Protein AF-A0A9D8STW8-F1 (afdb_monomer_lite)

Sequence (166 aa):
MAVTVKRAFLQGMLSWYFSKAGNVRLMHDISLCLEL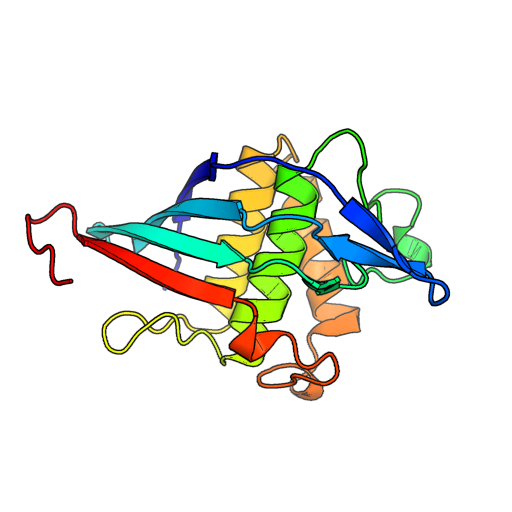ERDKRVFAVELLFKKGYESDGLSRPDFAAKWIKKFDTENSLYNFAGFAHDWLYSRRGFISDMVELSRSECDDVFRGILREAGVSRFKAGVMDLAVGLFAGGSKHWGDDSLGSRDKVVCSKIIFADGGEKA

Radius of gyration: 14.94 Å; chains: 1; bounding box: 33×37×41 Å

Structure (mmCIF, N/CA/C/O backbone):
data_AF-A0A9D8STW8-F1
#
_entry.id   AF-A0A9D8STW8-F1
#
loop_
_atom_site.group_PDB
_atom_site.id
_atom_site.type_symbol
_atom_site.label_atom_id
_atom_site.label_alt_id
_atom_site.label_comp_id
_atom_site.label_asym_id
_atom_site.label_entity_id
_atom_site.label_seq_id
_atom_site.pdbx_PDB_ins_code
_atom_site.Cartn_x
_atom_site.Cartn_y
_atom_site.Cartn_z
_atom_site.occupancy
_atom_site.B_iso_or_equiv
_atom_site.auth_seq_id
_atom_site.auth_comp_id
_atom_site.auth_asym_id
_atom_site.auth_atom_id
_atom_site.pdbx_PDB_model_num
ATOM 1 N N . MET A 1 1 ? -18.449 3.632 6.024 1.00 67.25 1 MET A N 1
ATOM 2 C CA . MET A 1 1 ? -17.685 3.517 7.286 1.00 67.25 1 MET A CA 1
ATOM 3 C C . MET A 1 1 ? -16.230 3.784 6.944 1.00 67.25 1 MET A C 1
ATOM 5 O O . MET A 1 1 ? -15.872 3.556 5.796 1.00 67.25 1 MET A O 1
ATOM 9 N N . ALA A 1 2 ? -15.459 4.376 7.856 1.00 87.44 2 ALA A N 1
ATOM 10 C CA . ALA A 1 2 ? -14.076 4.770 7.581 1.00 87.44 2 ALA A CA 1
ATOM 11 C C . ALA A 1 2 ? -13.110 3.782 8.236 1.00 87.44 2 ALA A C 1
ATOM 13 O O . ALA A 1 2 ? -13.317 3.395 9.389 1.00 87.44 2 ALA A O 1
ATOM 14 N N . VAL A 1 3 ? -12.051 3.414 7.519 1.00 93.88 3 VAL A N 1
ATOM 15 C CA . VAL A 1 3 ? -10.931 2.634 8.065 1.00 93.88 3 VAL A CA 1
ATOM 16 C C . VAL A 1 3 ? -9.761 3.575 8.320 1.00 93.88 3 VAL A C 1
ATOM 18 O O . VAL A 1 3 ? -9.511 4.504 7.562 1.00 93.88 3 VAL A O 1
ATOM 21 N N . THR A 1 4 ? -9.030 3.381 9.411 1.00 95.31 4 THR A N 1
ATOM 22 C CA . THR A 1 4 ? -7.834 4.178 9.708 1.00 95.31 4 THR A CA 1
ATOM 23 C C . THR A 1 4 ? -6.624 3.277 9.847 1.00 95.31 4 THR A C 1
ATOM 25 O O . THR A 1 4 ? -6.614 2.385 10.685 1.00 95.31 4 THR A O 1
ATOM 28 N N . VAL A 1 5 ? -5.570 3.552 9.079 1.00 96.69 5 VAL A N 1
ATOM 29 C CA . VAL A 1 5 ? -4.243 2.971 9.325 1.00 96.69 5 VAL A CA 1
ATOM 30 C C . VAL A 1 5 ? -3.631 3.670 10.538 1.00 96.69 5 VAL A C 1
ATOM 32 O O . VAL A 1 5 ? -3.415 4.883 10.503 1.00 96.69 5 VAL A O 1
ATOM 35 N N . LYS A 1 6 ? -3.403 2.912 11.609 1.00 96.44 6 LYS A N 1
ATOM 36 C CA . LYS A 1 6 ? -2.710 3.342 12.832 1.00 96.44 6 LYS A CA 1
ATOM 37 C C . LYS A 1 6 ? -1.204 3.242 12.707 1.00 96.44 6 LYS A C 1
ATOM 39 O O . LYS A 1 6 ? -0.498 4.057 13.287 1.00 96.44 6 LYS A O 1
ATOM 44 N N . ARG A 1 7 ? -0.746 2.22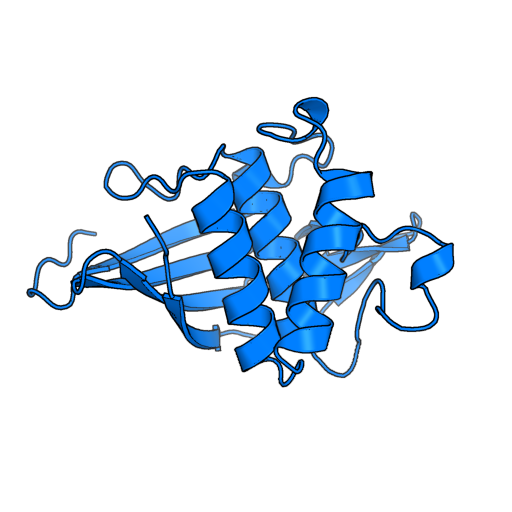4 11.981 1.00 96.44 7 ARG A N 1
ATOM 45 C CA . ARG A 1 7 ? 0.664 1.944 11.754 1.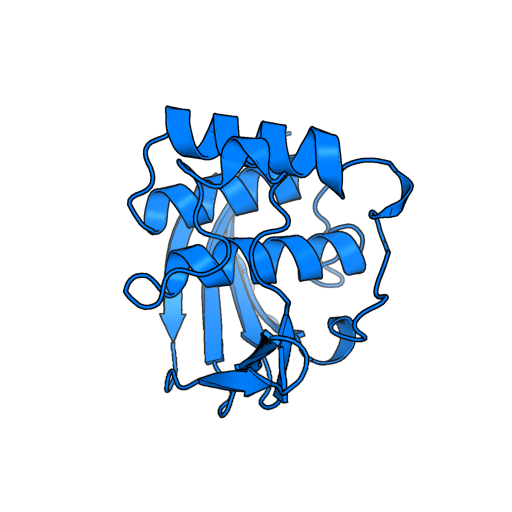00 96.44 7 ARG A CA 1
ATOM 46 C C . ARG A 1 7 ? 0.836 1.171 10.456 1.00 96.44 7 ARG A C 1
ATOM 48 O O . ARG A 1 7 ? 0.041 0.273 10.173 1.00 96.44 7 ARG A O 1
ATOM 55 N N . ALA A 1 8 ? 1.881 1.484 9.701 1.00 97.31 8 ALA A N 1
ATOM 56 C CA . ALA A 1 8 ? 2.303 0.689 8.552 1.00 97.31 8 ALA A CA 1
ATOM 57 C C . ALA A 1 8 ? 3.828 0.566 8.513 1.00 97.31 8 ALA A C 1
ATOM 59 O O . ALA A 1 8 ? 4.541 1.550 8.701 1.00 97.31 8 ALA A O 1
ATOM 60 N N . PHE A 1 9 ? 4.346 -0.635 8.267 1.00 96.94 9 PHE A N 1
ATOM 61 C CA . PHE A 1 9 ? 5.783 -0.851 8.096 1.00 96.94 9 PHE A CA 1
ATOM 62 C C . PHE A 1 9 ? 6.069 -2.074 7.227 1.00 96.94 9 PHE A C 1
ATOM 64 O O . PHE A 1 9 ? 5.221 -2.947 7.052 1.00 96.94 9 PHE A O 1
ATOM 71 N N . LEU A 1 10 ? 7.283 -2.122 6.682 1.00 96.62 10 LEU A N 1
ATOM 72 C CA . LEU A 1 10 ? 7.766 -3.251 5.897 1.00 96.62 10 LEU A CA 1
ATOM 73 C C . LEU A 1 10 ? 8.613 -4.178 6.766 1.00 96.62 10 LEU A C 1
ATOM 75 O O . LEU A 1 10 ? 9.415 -3.716 7.578 1.00 96.62 10 LEU A O 1
ATOM 79 N N . GLN A 1 11 ? 8.466 -5.481 6.555 1.00 96.19 11 GLN A N 1
ATOM 80 C CA . GLN A 1 11 ? 9.254 -6.516 7.209 1.00 96.19 11 GLN A CA 1
ATOM 81 C C . GLN A 1 11 ? 9.813 -7.481 6.161 1.00 96.19 11 GLN A C 1
ATOM 83 O O . GLN A 1 11 ? 9.070 -8.050 5.367 1.00 96.19 11 GLN A O 1
ATOM 88 N N . GLY A 1 12 ? 11.133 -7.672 6.167 1.00 91.88 12 GLY A N 1
ATOM 89 C CA . GLY A 1 12 ? 11.836 -8.537 5.218 1.00 91.88 12 GLY A CA 1
ATOM 90 C C . GLY A 1 12 ? 12.958 -7.816 4.475 1.00 91.88 12 GLY A C 1
ATOM 91 O O . GLY A 1 12 ? 13.253 -6.647 4.731 1.00 91.88 12 GLY A O 1
ATOM 92 N N . MET A 1 13 ? 13.609 -8.537 3.562 1.00 89.81 13 MET A N 1
ATOM 93 C CA . MET A 1 13 ? 14.691 -7.982 2.756 1.00 89.81 13 MET A CA 1
ATOM 94 C C . MET A 1 13 ? 14.125 -7.295 1.523 1.00 89.81 13 MET A C 1
ATOM 96 O O . MET A 1 13 ? 13.495 -7.915 0.670 1.00 89.81 13 MET A O 1
ATOM 100 N N . LEU A 1 14 ? 14.397 -6.004 1.416 1.00 90.50 14 LEU A N 1
ATOM 101 C CA . LEU A 1 14 ? 13.887 -5.195 0.333 1.00 90.50 14 LEU A CA 1
ATOM 102 C C . LEU A 1 14 ? 14.902 -5.112 -0.806 1.00 90.50 14 LEU A C 1
ATOM 104 O O . LEU A 1 14 ? 15.958 -4.499 -0.671 1.00 90.50 14 LEU A O 1
ATOM 108 N N . SER A 1 15 ? 14.562 -5.719 -1.938 1.00 91.62 15 SER A N 1
ATOM 109 C CA . SER A 1 15 ? 15.303 -5.553 -3.184 1.00 91.62 15 SER A CA 1
ATOM 110 C C . SER A 1 15 ? 14.369 -5.712 -4.376 1.00 91.62 15 SER A C 1
ATOM 112 O O . SER A 1 15 ? 13.458 -6.549 -4.373 1.00 91.62 15 SER A O 1
ATOM 114 N N . TRP A 1 16 ? 14.595 -4.895 -5.395 1.00 93.06 16 TRP A N 1
ATOM 115 C CA . TRP A 1 16 ? 13.790 -4.837 -6.603 1.00 93.06 16 TRP A CA 1
ATOM 116 C C . TRP A 1 16 ? 14.662 -4.514 -7.814 1.00 93.06 16 TRP A C 1
ATOM 118 O O . TRP A 1 16 ? 15.769 -3.990 -7.692 1.00 93.06 16 TRP A O 1
ATOM 128 N N . TYR A 1 17 ? 14.127 -4.773 -9.000 1.00 92.62 17 TYR A N 1
ATOM 129 C CA . TYR A 1 17 ? 14.697 -4.311 -10.260 1.00 92.62 17 TYR A CA 1
ATOM 130 C C . TYR A 1 17 ? 13.590 -3.836 -11.198 1.00 92.62 17 TYR A C 1
ATOM 132 O O . TYR A 1 17 ? 12.428 -4.212 -11.042 1.00 92.62 17 TYR A O 1
ATOM 140 N N . PHE A 1 18 ? 13.958 -3.020 -12.183 1.00 91.56 18 PHE A N 1
ATOM 141 C CA . PHE A 1 18 ? 13.048 -2.630 -13.254 1.00 91.56 18 PHE A CA 1
ATOM 142 C C . PHE A 1 18 ? 13.099 -3.670 -14.379 1.00 91.56 18 PHE A C 1
ATOM 144 O O . PHE A 1 18 ? 14.173 -3.991 -14.892 1.00 91.56 18 PHE A O 1
ATOM 151 N N . SER A 1 19 ? 11.945 -4.218 -14.757 1.00 87.62 19 SER A N 1
ATOM 152 C CA . SER A 1 19 ? 11.806 -5.113 -15.904 1.00 87.62 19 SER A CA 1
ATOM 153 C C . SER A 1 19 ? 12.060 -4.353 -17.212 1.00 87.62 19 SER A C 1
ATOM 155 O O . SER A 1 19 ? 12.067 -3.122 -17.250 1.00 87.62 19 SER A O 1
ATOM 157 N N . LYS A 1 20 ? 12.233 -5.076 -18.328 1.00 83.19 20 LYS A N 1
ATOM 158 C CA . LYS A 1 20 ? 12.378 -4.448 -19.657 1.00 83.19 20 LYS A CA 1
ATOM 159 C C . LYS A 1 20 ? 11.166 -3.590 -20.049 1.00 83.19 20 LYS A C 1
ATOM 161 O O . LYS A 1 20 ? 11.316 -2.685 -20.859 1.00 83.19 20 LYS A O 1
ATOM 166 N N . ALA A 1 21 ? 9.994 -3.873 -19.477 1.00 82.62 21 ALA A N 1
ATOM 167 C CA . ALA A 1 21 ? 8.770 -3.100 -19.675 1.00 82.62 21 ALA A CA 1
ATOM 168 C C . ALA A 1 21 ? 8.684 -1.856 -18.764 1.00 82.62 21 ALA A C 1
ATOM 170 O O . ALA A 1 21 ? 7.727 -1.097 -18.859 1.00 82.62 21 ALA A O 1
ATOM 171 N N . GLY A 1 22 ? 9.672 -1.636 -17.887 1.00 83.50 22 GLY A N 1
ATOM 172 C CA . GLY A 1 22 ? 9.704 -0.517 -16.944 1.00 83.50 22 GLY A CA 1
ATOM 173 C C . GLY A 1 22 ? 8.944 -0.759 -15.638 1.00 83.50 22 GLY A C 1
ATOM 174 O O . GLY A 1 22 ? 8.867 0.151 -14.815 1.00 83.50 22 GLY A O 1
ATOM 175 N N . ASN A 1 23 ? 8.415 -1.966 -15.419 1.00 87.44 23 ASN A N 1
ATOM 176 C CA . ASN A 1 23 ? 7.723 -2.323 -14.180 1.00 87.44 23 ASN A CA 1
ATOM 177 C C . ASN A 1 23 ? 8.719 -2.673 -13.078 1.00 87.44 23 ASN A C 1
ATOM 179 O O . ASN A 1 23 ? 9.806 -3.183 -13.350 1.00 87.44 23 ASN A O 1
ATOM 183 N N . VAL A 1 24 ? 8.337 -2.466 -11.826 1.00 89.81 24 VAL A N 1
ATOM 184 C CA . VAL A 1 24 ? 9.140 -2.873 -10.675 1.00 89.81 24 VAL A CA 1
ATOM 185 C C . VAL A 1 24 ? 8.823 -4.313 -10.330 1.00 89.81 24 VAL A C 1
ATOM 187 O O . VAL A 1 24 ? 7.658 -4.679 -10.191 1.00 8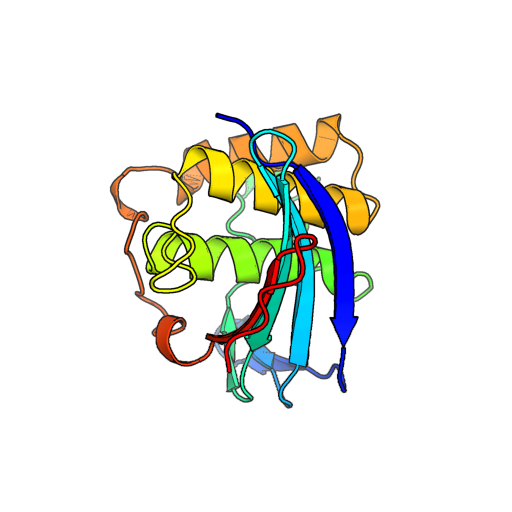9.81 24 VAL A O 1
ATOM 190 N N . ARG A 1 25 ? 9.867 -5.123 -10.147 1.00 91.75 25 ARG A N 1
ATOM 191 C CA . ARG A 1 25 ? 9.740 -6.521 -9.750 1.00 91.75 25 ARG A CA 1
ATOM 192 C C . ARG A 1 25 ? 10.520 -6.823 -8.481 1.00 91.75 25 ARG A C 1
ATOM 194 O O . ARG A 1 25 ? 11.714 -6.533 -8.394 1.00 91.75 25 ARG A O 1
ATOM 201 N N . LEU A 1 26 ? 9.849 -7.439 -7.509 1.00 93.25 26 LEU A N 1
ATOM 202 C CA . LEU A 1 26 ? 10.449 -7.809 -6.226 1.00 93.25 26 LEU A CA 1
ATOM 203 C C . LEU A 1 26 ? 11.385 -9.014 -6.374 1.00 93.25 26 LEU A C 1
ATOM 205 O O . LEU A 1 26 ? 11.046 -10.012 -7.018 1.00 93.25 26 LEU A O 1
ATOM 209 N N . MET A 1 27 ? 12.562 -8.941 -5.753 1.00 94.75 27 MET A N 1
ATOM 210 C CA . MET A 1 27 ? 13.568 -10.013 -5.783 1.00 94.75 27 MET A CA 1
ATOM 211 C C . MET A 1 27 ? 13.435 -11.005 -4.626 1.00 94.75 27 MET A C 1
ATOM 213 O O . MET A 1 27 ? 13.901 -12.143 -4.743 1.00 94.75 27 MET A O 1
ATOM 217 N N . HIS A 1 28 ? 12.776 -10.592 -3.545 1.00 93.88 28 HIS A N 1
ATOM 218 C CA . HIS A 1 28 ? 12.535 -11.383 -2.343 1.00 93.88 28 HIS A CA 1
ATOM 219 C C . HIS A 1 28 ? 11.097 -11.205 -1.877 1.00 93.88 28 HIS A C 1
ATOM 221 O O . HIS A 1 28 ? 10.407 -10.278 -2.304 1.00 93.88 28 HIS A O 1
ATOM 227 N N . ASP A 1 29 ? 10.681 -12.115 -1.007 1.00 95.50 29 ASP A N 1
ATOM 228 C CA . ASP A 1 29 ? 9.439 -11.984 -0.267 1.00 95.50 29 ASP A CA 1
ATOM 229 C C . ASP A 1 29 ? 9.561 -10.829 0.735 1.00 95.50 29 ASP A C 1
ATOM 231 O O . ASP A 1 29 ? 10.610 -10.637 1.361 1.00 95.50 29 ASP A O 1
ATOM 235 N N . ILE A 1 30 ? 8.487 -10.064 0.887 1.00 96.25 30 ILE A N 1
ATOM 236 C CA . ILE A 1 30 ? 8.426 -8.944 1.822 1.00 96.25 30 ILE A CA 1
ATOM 237 C C . ILE A 1 30 ? 6.998 -8.731 2.304 1.00 96.25 30 ILE A C 1
ATOM 239 O O . ILE A 1 30 ? 6.047 -8.767 1.523 1.00 96.25 30 ILE A O 1
ATOM 243 N N . SER A 1 31 ? 6.861 -8.486 3.598 1.00 96.88 31 SER A N 1
ATOM 244 C CA . SER A 1 31 ? 5.577 -8.247 4.236 1.00 96.88 31 SER A CA 1
ATOM 245 C C . SER A 1 31 ? 5.329 -6.756 4.415 1.00 96.88 31 SER A C 1
ATOM 247 O O . SER A 1 31 ? 6.199 -6.021 4.887 1.00 96.88 31 SER A O 1
ATOM 249 N N . LEU A 1 32 ? 4.121 -6.315 4.077 1.00 97.19 32 LEU A N 1
ATOM 250 C CA . 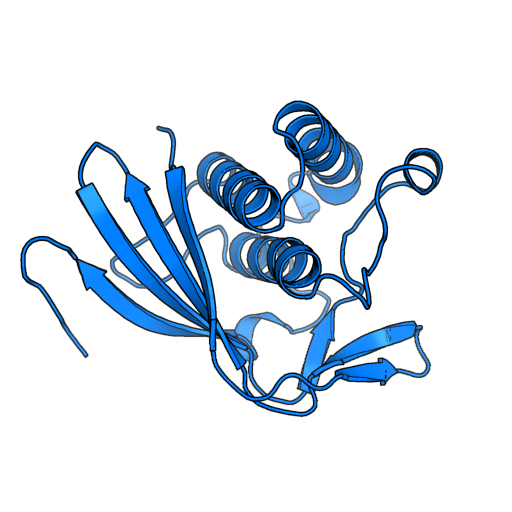LEU A 1 32 ? 3.553 -5.058 4.544 1.00 97.19 32 LEU A CA 1
ATOM 251 C C . LEU A 1 32 ? 2.663 -5.359 5.749 1.00 97.19 32 LEU A C 1
ATOM 253 O O . LEU A 1 32 ? 1.623 -6.005 5.617 1.00 97.19 32 LEU A O 1
ATOM 257 N N . CYS A 1 33 ? 3.071 -4.868 6.911 1.00 97.19 33 CYS A N 1
ATOM 258 C CA . CYS A 1 33 ? 2.341 -5.021 8.159 1.00 97.19 33 CYS A CA 1
ATOM 259 C C . CYS A 1 33 ? 1.521 -3.757 8.415 1.00 97.19 33 CYS A C 1
ATOM 261 O O . CYS A 1 33 ? 2.071 -2.653 8.462 1.00 97.19 33 CYS A O 1
ATOM 263 N N . LEU A 1 34 ? 0.213 -3.923 8.584 1.00 97.06 34 LEU A N 1
ATOM 264 C CA . LEU A 1 34 ? -0.753 -2.851 8.790 1.00 97.06 34 LEU A CA 1
ATOM 265 C C . LEU A 1 34 ? -1.472 -3.051 10.117 1.00 97.06 34 LEU A C 1
ATOM 267 O O . LEU A 1 34 ? -1.958 -4.140 10.398 1.00 97.06 34 LEU A O 1
ATOM 271 N N . GLU A 1 35 ? -1.603 -1.988 10.898 1.00 96.56 35 GLU A N 1
ATOM 272 C CA . GLU A 1 35 ? -2.536 -1.922 12.019 1.00 96.56 35 GLU A CA 1
ATOM 273 C C . GLU A 1 35 ? -3.708 -1.032 11.606 1.00 96.56 35 GLU A C 1
ATOM 275 O O . GLU A 1 35 ? -3.527 0.152 11.308 1.00 96.56 35 GLU A O 1
ATOM 280 N N . LEU A 1 36 ? -4.900 -1.615 11.530 1.00 95.44 36 LEU A N 1
ATOM 281 C CA . LEU A 1 36 ? -6.109 -0.982 11.021 1.00 95.44 36 LEU A CA 1
ATOM 282 C C . LEU A 1 36 ? -7.128 -0.818 12.146 1.00 95.44 36 LEU A C 1
ATOM 284 O O . LEU A 1 36 ? -7.328 -1.724 12.947 1.00 95.44 36 LEU A O 1
ATOM 288 N N . GLU A 1 37 ? -7.810 0.323 12.180 1.00 94.75 37 GLU A N 1
ATOM 289 C CA . GLU A 1 37 ? -8.990 0.542 13.014 1.00 94.75 37 GLU A CA 1
ATOM 290 C C . GLU A 1 37 ? -10.232 0.687 12.130 1.00 94.75 37 GLU A C 1
ATOM 292 O O . GLU A 1 37 ? -10.260 1.529 11.227 1.00 94.75 37 GLU A O 1
ATOM 297 N N . ARG A 1 38 ? -11.268 -0.104 12.419 1.00 93.25 38 ARG A N 1
ATOM 298 C CA . ARG A 1 38 ? -12.606 -0.008 11.825 1.00 93.25 38 ARG A CA 1
ATOM 299 C C . ARG A 1 38 ? -13.637 -0.095 12.940 1.00 93.25 38 ARG A C 1
ATOM 301 O O . ARG A 1 38 ? -13.587 -1.023 13.741 1.00 93.25 38 ARG A O 1
ATOM 308 N N . ASP A 1 39 ? -14.545 0.873 13.020 1.00 90.31 39 ASP A N 1
ATOM 309 C CA . ASP A 1 39 ? -15.613 0.903 14.033 1.00 90.31 39 ASP A CA 1
ATOM 310 C C . ASP A 1 39 ? -15.102 0.691 15.475 1.00 90.31 39 ASP A C 1
ATOM 312 O O . ASP A 1 39 ? -15.684 -0.055 16.262 1.00 90.31 39 ASP A O 1
ATOM 316 N N . LYS A 1 40 ? -13.989 1.360 15.823 1.00 87.94 40 LYS A N 1
ATOM 317 C CA . LYS A 1 40 ? -13.281 1.267 17.118 1.00 87.94 40 LYS A CA 1
ATOM 318 C C . LYS A 1 40 ? -12.648 -0.093 17.431 1.00 87.94 40 LYS A C 1
ATOM 320 O O . LYS A 1 40 ? -12.142 -0.280 18.535 1.00 87.94 40 LYS A O 1
ATOM 325 N N . ARG A 1 41 ? -12.651 -1.034 16.488 1.00 89.88 41 ARG A N 1
ATOM 326 C CA . ARG A 1 41 ? -11.932 -2.306 16.600 1.00 89.88 41 ARG A CA 1
ATOM 327 C C . ARG A 1 41 ? -10.609 -2.209 15.872 1.00 89.88 41 ARG A C 1
ATOM 329 O O . ARG A 1 41 ? -10.573 -1.781 14.719 1.00 89.88 41 ARG A O 1
ATOM 336 N N . VAL A 1 42 ? -9.544 -2.621 16.548 1.00 92.19 42 VAL A N 1
ATOM 337 C CA . VAL A 1 42 ? -8.195 -2.643 15.987 1.00 92.19 42 VAL A CA 1
ATOM 338 C C . VAL A 1 42 ? -7.853 -4.065 15.570 1.00 92.19 42 VAL A C 1
ATOM 340 O O . VAL A 1 42 ? -8.064 -5.018 16.322 1.00 92.19 42 VAL A O 1
ATOM 343 N N . PHE A 1 43 ? -7.318 -4.208 14.367 1.00 92.69 43 PHE A N 1
ATOM 344 C CA . PHE A 1 43 ? -6.816 -5.474 13.868 1.00 92.69 43 PHE A CA 1
ATOM 345 C C . PHE A 1 43 ? -5.547 -5.259 13.050 1.00 92.69 43 PHE A C 1
ATOM 347 O O . PHE A 1 43 ? -5.411 -4.282 12.313 1.00 92.69 43 PHE A O 1
ATOM 354 N N . ALA A 1 44 ? -4.602 -6.177 13.198 1.00 94.25 44 ALA A N 1
ATOM 355 C CA . ALA A 1 44 ? -3.387 -6.206 12.409 1.00 94.25 44 ALA A CA 1
ATOM 356 C C . ALA A 1 44 ? -3.581 -7.111 11.192 1.00 94.25 44 ALA A C 1
ATOM 358 O O . ALA A 1 44 ? -4.191 -8.175 11.301 1.00 94.25 44 ALA A O 1
ATOM 359 N N . VAL A 1 45 ? -3.041 -6.698 10.052 1.00 94.50 45 VAL A N 1
ATOM 360 C CA . VAL A 1 45 ? -3.023 -7.450 8.798 1.00 94.50 45 VAL A CA 1
ATOM 361 C C . VAL A 1 45 ? -1.590 -7.503 8.294 1.00 94.50 45 VAL A C 1
ATOM 363 O O . VAL A 1 45 ? -0.923 -6.475 8.193 1.00 94.50 45 VAL A O 1
ATOM 366 N N . GLU A 1 46 ? -1.128 -8.693 7.941 1.00 95.62 46 GLU A N 1
ATOM 367 C CA . GLU A 1 46 ? 0.125 -8.885 7.220 1.00 95.62 46 GLU A CA 1
ATOM 368 C C . GLU A 1 46 ? -0.177 -9.271 5.771 1.00 95.62 46 GLU A C 1
ATOM 370 O O . GLU A 1 46 ? -0.850 -10.273 5.509 1.00 95.62 46 GLU A O 1
ATOM 375 N N . LEU A 1 47 ? 0.310 -8.461 4.831 1.00 95.06 47 LEU A N 1
ATOM 376 C CA . LEU A 1 47 ? 0.254 -8.731 3.399 1.00 95.06 47 LEU A CA 1
ATOM 377 C C . LEU A 1 47 ? 1.643 -9.149 2.920 1.00 95.06 47 LEU A C 1
ATOM 379 O O . LEU A 1 47 ? 2.545 -8.318 2.821 1.00 95.06 47 LEU A O 1
ATOM 383 N N . LEU A 1 48 ? 1.809 -10.429 2.608 1.00 95.62 48 LEU A N 1
ATOM 384 C CA . LEU A 1 48 ? 3.047 -10.987 2.086 1.00 95.62 48 LEU A CA 1
ATOM 385 C C . LEU A 1 48 ? 3.085 -10.843 0.565 1.00 95.62 48 LEU A C 1
ATOM 387 O O . LEU A 1 48 ? 2.377 -11.559 -0.147 1.00 95.62 48 LEU A O 1
ATOM 391 N N . PHE A 1 49 ? 3.951 -9.965 0.070 1.00 94.62 49 PHE A N 1
ATOM 392 C CA . PHE A 1 49 ? 4.273 -9.826 -1.345 1.00 94.62 49 PHE A CA 1
ATOM 393 C C . PHE A 1 49 ? 5.374 -10.824 -1.697 1.00 94.62 49 PHE A C 1
ATOM 395 O O . PHE A 1 49 ? 6.511 -10.707 -1.238 1.00 94.62 49 PHE A O 1
ATOM 402 N N . LYS A 1 50 ? 5.035 -11.827 -2.507 1.00 94.56 50 LYS A N 1
ATOM 403 C CA . LYS A 1 50 ? 5.956 -12.891 -2.911 1.00 94.56 50 LYS A CA 1
ATOM 404 C C . LYS A 1 50 ? 6.978 -12.381 -3.921 1.00 94.56 50 LYS A C 1
ATOM 406 O O . LYS A 1 50 ? 6.694 -11.529 -4.768 1.00 94.56 50 LYS A O 1
ATOM 411 N N . LYS A 1 51 ? 8.148 -13.010 -3.918 1.00 93.44 51 LYS A N 1
ATOM 412 C CA . LYS A 1 51 ? 9.190 -12.854 -4.923 1.00 93.44 51 LYS A CA 1
ATOM 413 C C . LYS A 1 51 ? 8.597 -12.941 -6.323 1.00 93.44 51 LYS A C 1
ATOM 415 O O . LYS A 1 51 ? 7.866 -13.869 -6.682 1.00 93.44 51 LYS A O 1
ATOM 420 N N . GLY A 1 52 ? 8.997 -11.985 -7.148 1.00 89.81 52 GLY A N 1
ATOM 421 C CA . GLY A 1 52 ? 8.549 -11.868 -8.519 1.00 89.81 52 GLY A CA 1
ATOM 422 C C . GLY A 1 52 ? 7.209 -11.160 -8.689 1.00 89.81 52 GLY A C 1
ATOM 423 O O . GLY A 1 52 ? 6.797 -11.078 -9.842 1.00 89.81 52 GLY A O 1
ATOM 424 N N . TYR A 1 53 ? 6.579 -10.655 -7.617 1.00 90.50 53 TYR A N 1
ATOM 425 C CA . TYR A 1 53 ? 5.509 -9.657 -7.708 1.00 90.50 53 TYR A CA 1
ATOM 426 C C . TYR A 1 53 ? 5.967 -8.494 -8.587 1.00 90.50 53 TYR A C 1
ATOM 428 O O . TYR A 1 53 ? 7.089 -8.003 -8.423 1.00 90.50 53 TYR A O 1
ATOM 436 N N . GLU A 1 54 ? 5.105 -8.090 -9.512 1.00 89.12 54 GLU A N 1
ATOM 437 C CA . GLU A 1 54 ? 5.359 -7.031 -10.477 1.00 89.12 54 GLU A CA 1
ATOM 438 C C . GLU A 1 54 ? 4.247 -5.985 -10.373 1.00 89.12 54 GLU A C 1
ATOM 440 O O . GLU A 1 54 ? 3.068 -6.319 -10.269 1.00 89.12 54 GLU A O 1
ATOM 445 N N . SER A 1 55 ? 4.634 -4.717 -10.362 1.00 85.31 55 SER A N 1
ATOM 446 C CA . SER A 1 55 ? 3.709 -3.589 -10.406 1.00 85.31 55 SER A CA 1
ATOM 447 C C . SER A 1 55 ? 4.374 -2.455 -11.161 1.00 85.31 55 SER A C 1
ATOM 449 O O . SER A 1 55 ? 5.599 -2.293 -11.139 1.00 85.31 55 SER A O 1
ATOM 451 N N . ASP A 1 56 ? 3.570 -1.660 -11.848 1.00 81.12 56 ASP A N 1
ATOM 452 C CA . ASP A 1 56 ? 4.054 -0.450 -12.483 1.00 81.12 56 ASP A CA 1
ATOM 453 C C . ASP A 1 56 ? 4.173 0.712 -11.475 1.00 81.12 56 ASP A C 1
ATOM 455 O O . ASP A 1 56 ? 4.697 1.768 -11.814 1.00 81.12 56 ASP A O 1
ATOM 459 N N . GLY A 1 57 ? 3.807 0.516 -10.206 1.00 83.06 57 GLY A N 1
ATOM 460 C CA . GLY A 1 57 ? 3.863 1.536 -9.164 1.00 83.06 57 GLY A CA 1
ATOM 461 C C . GLY A 1 57 ? 2.545 2.287 -9.045 1.00 83.06 57 GLY A C 1
ATOM 462 O O . GLY A 1 57 ? 1.469 1.728 -9.189 1.00 83.06 57 GLY A O 1
ATOM 463 N N . LEU A 1 58 ? 2.615 3.578 -8.739 1.00 81.81 58 LEU A N 1
ATOM 464 C CA . LEU A 1 58 ? 1.420 4.406 -8.626 1.00 81.81 58 LEU A CA 1
ATOM 465 C C . LEU A 1 58 ? 0.888 4.794 -10.005 1.00 81.81 58 LEU A C 1
ATOM 467 O O . LEU A 1 58 ? 1.517 5.578 -10.726 1.00 81.81 58 LEU A O 1
ATOM 471 N N . SER A 1 59 ? -0.314 4.305 -10.314 1.00 71.69 59 SER A N 1
ATOM 472 C CA . SER A 1 59 ? -1.120 4.705 -11.471 1.00 71.69 59 SER A CA 1
ATOM 473 C C . SER A 1 59 ? -1.550 6.174 -11.363 1.00 71.69 59 SER A C 1
ATOM 475 O O . SER A 1 59 ? -2.645 6.508 -10.914 1.00 71.69 59 SER A O 1
ATOM 477 N N . ARG A 1 60 ? -0.648 7.084 -11.746 1.00 73.00 60 ARG A N 1
ATOM 478 C CA . ARG A 1 60 ? -0.862 8.540 -11.773 1.00 73.00 60 ARG A CA 1
ATOM 479 C C . ARG A 1 60 ? -1.099 9.033 -13.210 1.00 73.00 60 ARG A C 1
ATOM 481 O O . ARG A 1 60 ? -0.461 8.522 -14.129 1.00 73.00 60 ARG A O 1
ATOM 488 N N . PRO A 1 61 ? -1.903 10.089 -13.411 1.00 68.94 61 PRO A N 1
ATOM 489 C CA . PRO A 1 61 ? -1.951 10.789 -14.689 1.00 68.94 61 PRO A CA 1
ATOM 490 C C . PRO A 1 61 ? -0.676 11.615 -14.933 1.00 68.94 61 PRO A C 1
ATOM 492 O O . PRO A 1 61 ? -0.070 12.141 -13.994 1.00 68.94 61 PRO A O 1
ATOM 495 N N . ASP A 1 62 ? -0.303 11.800 -16.203 1.00 73.50 62 ASP A N 1
ATOM 496 C CA . ASP A 1 62 ? 0.934 12.492 -16.602 1.00 73.50 62 ASP A CA 1
ATOM 497 C C . ASP A 1 62 ? 1.024 13.931 -16.091 1.00 73.50 62 ASP A C 1
ATOM 499 O O . ASP A 1 62 ? 2.097 14.390 -15.697 1.00 73.50 62 ASP A O 1
ATOM 503 N N . PHE A 1 63 ? -0.098 14.654 -16.015 1.00 74.19 63 PHE A N 1
ATOM 504 C CA . PHE A 1 63 ? -0.083 16.014 -15.473 1.00 74.19 63 PHE A CA 1
ATOM 505 C C . PHE A 1 63 ? 0.327 16.029 -13.994 1.00 74.19 63 PHE A C 1
ATOM 507 O O . PHE A 1 63 ? 0.960 16.981 -13.545 1.00 74.19 63 PHE A O 1
ATOM 514 N N . ALA A 1 64 ? 0.035 14.964 -13.238 1.00 74.50 64 ALA A N 1
ATOM 515 C CA . ALA A 1 64 ? 0.389 14.858 -11.828 1.00 74.50 64 ALA A CA 1
ATOM 516 C C . ALA A 1 64 ? 1.845 14.407 -11.611 1.00 74.50 64 ALA A C 1
ATOM 518 O O . ALA A 1 64 ? 2.325 14.341 -10.472 1.00 74.50 64 ALA A O 1
ATOM 519 N N . ALA A 1 65 ? 2.578 14.137 -12.698 1.00 78.06 65 ALA A N 1
ATOM 520 C CA . ALA A 1 65 ? 3.904 13.551 -12.651 1.00 78.06 65 ALA A CA 1
ATOM 521 C C . ALA A 1 65 ? 4.957 14.410 -11.936 1.00 78.06 65 ALA A C 1
ATOM 523 O O . ALA A 1 65 ? 5.952 13.888 -11.433 1.00 78.06 65 ALA A O 1
ATOM 524 N N . LYS A 1 66 ? 4.737 15.725 -11.872 1.00 75.44 66 LYS A N 1
ATOM 525 C CA . LYS A 1 66 ? 5.629 16.662 -11.177 1.00 75.44 66 LYS A CA 1
ATOM 526 C C . LYS A 1 66 ? 5.498 16.603 -9.653 1.00 75.44 66 LYS A C 1
ATOM 528 O O . LYS A 1 66 ? 6.413 17.026 -8.956 1.00 75.44 66 LYS A O 1
ATOM 533 N N . TRP A 1 67 ? 4.389 16.080 -9.130 1.00 74.81 67 TRP A N 1
ATOM 534 C CA . TRP A 1 67 ? 4.088 16.105 -7.692 1.00 74.81 67 TRP A CA 1
ATOM 535 C C . TRP A 1 67 ? 4.030 14.718 -7.057 1.00 74.81 67 TRP A C 1
ATOM 537 O O . TRP A 1 67 ? 4.362 14.559 -5.878 1.00 74.81 67 TRP A O 1
ATOM 547 N N . ILE A 1 68 ? 3.618 13.720 -7.831 1.00 81.00 68 ILE A N 1
ATOM 548 C CA . ILE A 1 68 ? 3.404 12.341 -7.397 1.00 81.00 68 ILE A CA 1
ATOM 549 C C . ILE A 1 68 ? 4.421 11.494 -8.131 1.00 81.00 68 ILE A C 1
ATOM 551 O O . ILE A 1 68 ? 4.315 11.438 -9.340 1.00 81.00 68 ILE A O 1
ATOM 555 N N . LYS A 1 69 ? 5.388 10.841 -7.484 1.00 84.94 69 LYS A N 1
ATOM 556 C CA . LYS A 1 69 ? 6.307 9.927 -8.189 1.00 84.94 69 LYS A CA 1
ATOM 557 C C . LYS A 1 69 ? 5.573 8.627 -8.550 1.00 84.94 69 LYS A C 1
ATOM 559 O O . LYS A 1 69 ? 4.789 8.139 -7.743 1.00 84.94 69 LYS A O 1
ATOM 564 N N . LYS A 1 70 ? 5.838 8.057 -9.732 1.00 84.88 70 LYS A N 1
ATOM 565 C CA . LYS A 1 70 ? 5.323 6.720 -10.097 1.00 84.88 70 LYS A CA 1
ATOM 566 C C . LYS A 1 70 ? 5.944 5.635 -9.204 1.00 84.88 70 LYS A C 1
ATOM 568 O O . LYS A 1 70 ? 5.247 4.753 -8.725 1.00 84.88 70 LYS A O 1
ATOM 573 N N . PHE A 1 71 ? 7.235 5.778 -8.919 1.00 88.50 71 PHE A N 1
ATOM 574 C CA . PHE A 1 71 ? 7.980 4.972 -7.960 1.00 88.50 71 PHE A CA 1
ATOM 575 C C . PHE A 1 71 ? 8.988 5.868 -7.233 1.00 88.50 71 PHE A C 1
ATOM 577 O O . PHE A 1 71 ? 9.597 6.740 -7.860 1.00 88.50 71 PHE A O 1
ATOM 584 N N . ASP A 1 72 ? 9.150 5.683 -5.928 1.00 91.06 72 ASP A N 1
ATOM 585 C CA . ASP A 1 72 ? 10.097 6.417 -5.095 1.00 91.06 72 ASP A CA 1
ATOM 586 C C . ASP A 1 72 ? 11.177 5.478 -4.546 1.00 91.06 72 ASP A C 1
ATOM 588 O O . ASP A 1 72 ? 10.938 4.710 -3.617 1.00 91.06 72 ASP A O 1
ATOM 592 N N . THR A 1 73 ? 12.381 5.531 -5.117 1.00 88.81 73 THR A N 1
ATOM 593 C CA . THR A 1 73 ? 13.509 4.669 -4.720 1.00 88.81 73 THR A CA 1
ATOM 594 C C . THR A 1 73 ? 13.993 4.917 -3.294 1.00 88.81 73 THR A C 1
ATOM 596 O O . THR A 1 73 ? 14.665 4.062 -2.729 1.00 88.81 73 THR A O 1
ATOM 599 N N . GLU A 1 74 ? 13.663 6.073 -2.720 1.00 90.62 74 GLU A N 1
ATOM 600 C CA . GLU A 1 74 ? 14.050 6.461 -1.361 1.00 90.62 74 GLU A CA 1
ATOM 601 C C . GLU A 1 74 ? 12.945 6.169 -0.339 1.00 90.62 74 GLU A C 1
ATOM 603 O O . GLU A 1 74 ? 13.179 6.241 0.866 1.00 90.62 74 GLU A O 1
ATOM 608 N N . ASN A 1 75 ? 11.736 5.832 -0.801 1.00 92.94 75 ASN A N 1
ATOM 609 C CA . ASN A 1 75 ? 10.582 5.615 0.058 1.00 92.94 75 ASN A CA 1
ATOM 610 C C . ASN A 1 75 ? 9.797 4.375 -0.366 1.00 92.94 75 ASN A C 1
ATOM 612 O O . ASN A 1 75 ? 8.824 4.419 -1.116 1.00 92.94 75 ASN A O 1
ATOM 616 N N . SER A 1 76 ? 10.216 3.236 0.162 1.00 93.75 76 SER A N 1
ATOM 617 C CA . SER A 1 76 ? 9.601 1.952 -0.152 1.00 93.75 76 SER A CA 1
ATOM 618 C C . SER A 1 76 ? 8.169 1.854 0.357 1.00 93.75 76 SER A C 1
ATOM 620 O O . SER A 1 76 ? 7.321 1.314 -0.343 1.00 93.75 76 SER A O 1
ATOM 622 N N . LEU A 1 77 ? 7.865 2.411 1.534 1.00 95.31 77 LEU A N 1
ATOM 623 C CA . LEU A 1 77 ? 6.510 2.363 2.090 1.00 95.31 77 LEU A CA 1
ATOM 624 C C . LEU A 1 77 ? 5.510 3.126 1.204 1.00 95.31 77 LEU A C 1
ATOM 626 O O . LEU A 1 77 ? 4.386 2.668 1.016 1.00 95.31 77 LEU A O 1
ATOM 630 N N . TYR A 1 78 ? 5.943 4.226 0.576 1.00 94.06 78 TYR A N 1
ATOM 631 C CA . TYR A 1 78 ? 5.170 4.936 -0.448 1.00 94.06 78 TYR A CA 1
ATOM 632 C C . TYR A 1 78 ? 4.825 4.038 -1.645 1.00 94.06 78 TYR A C 1
ATOM 634 O O . TYR A 1 78 ? 3.678 4.021 -2.087 1.00 94.06 78 TYR A O 1
ATOM 64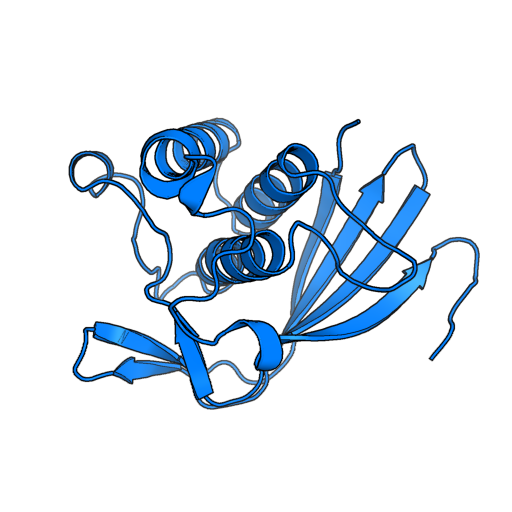2 N N . ASN A 1 79 ? 5.785 3.253 -2.143 1.00 93.56 79 ASN A N 1
ATOM 643 C CA . ASN A 1 79 ? 5.539 2.330 -3.259 1.00 93.56 79 ASN A CA 1
ATOM 644 C C . ASN A 1 79 ? 4.558 1.223 -2.861 1.00 93.56 79 ASN A C 1
ATOM 646 O O . ASN A 1 79 ? 3.632 0.907 -3.605 1.00 93.56 79 ASN A O 1
ATOM 650 N N . PHE A 1 80 ? 4.724 0.682 -1.652 1.00 94.56 80 PHE A N 1
ATOM 651 C CA . PHE A 1 80 ? 3.847 -0.355 -1.117 1.00 94.56 80 PHE A CA 1
ATOM 652 C C . PHE A 1 80 ? 2.429 0.141 -0.822 1.00 94.56 80 PHE A C 1
ATOM 654 O O . PHE A 1 80 ? 1.513 -0.675 -0.815 1.00 94.56 80 PHE A O 1
ATOM 661 N N . ALA A 1 81 ? 2.211 1.452 -0.661 1.00 93.75 81 ALA A N 1
ATOM 662 C CA . ALA A 1 81 ? 0.862 2.014 -0.648 1.00 93.75 81 ALA A CA 1
ATOM 663 C C . ALA A 1 81 ? 0.140 1.737 -1.976 1.00 93.75 81 ALA A C 1
ATOM 665 O O . ALA A 1 81 ? -0.985 1.245 -1.964 1.00 93.75 81 ALA A O 1
ATOM 666 N N . GLY A 1 82 ? 0.806 1.996 -3.109 1.00 90.69 82 GLY A N 1
ATOM 667 C CA . GLY A 1 82 ? 0.280 1.677 -4.439 1.00 90.69 82 GLY A CA 1
ATOM 668 C C . GLY A 1 82 ? 0.079 0.174 -4.626 1.00 90.69 82 GLY A C 1
ATOM 669 O O . GLY A 1 82 ? -1.002 -0.259 -4.995 1.00 90.69 82 GLY A O 1
ATOM 670 N N . PHE A 1 83 ? 1.071 -0.638 -4.251 1.00 92.31 83 PHE A N 1
ATOM 671 C CA . PHE A 1 83 ? 0.977 -2.096 -4.397 1.00 92.31 83 PHE A CA 1
ATOM 672 C C . PHE A 1 83 ? -0.166 -2.707 -3.574 1.00 92.31 83 PHE A C 1
ATOM 674 O O . PHE A 1 83 ? -0.874 -3.595 -4.046 1.00 92.31 83 PHE A O 1
ATOM 681 N N . ALA A 1 84 ? -0.363 -2.233 -2.341 1.00 92.81 84 ALA A N 1
ATOM 682 C CA . ALA A 1 84 ? -1.479 -2.659 -1.506 1.00 92.81 84 ALA A CA 1
ATOM 683 C C . ALA A 1 84 ? -2.822 -2.202 -2.085 1.00 92.81 84 ALA A C 1
ATOM 685 O O . ALA A 1 84 ? -3.783 -2.965 -2.037 1.00 92.81 84 ALA A O 1
ATOM 686 N N . HIS A 1 85 ? -2.891 -0.989 -2.643 1.00 90.69 85 HIS A N 1
ATOM 687 C CA . HIS A 1 85 ? -4.089 -0.472 -3.308 1.00 90.69 85 HIS A CA 1
ATOM 688 C C . HIS A 1 85 ? -4.466 -1.321 -4.523 1.00 90.69 85 HIS A C 1
ATOM 690 O O . HIS A 1 85 ? -5.587 -1.824 -4.556 1.00 90.69 85 HIS A O 1
ATOM 696 N N . ASP A 1 86 ? -3.518 -1.587 -5.428 1.00 87.19 86 ASP A N 1
ATOM 697 C CA . ASP A 1 86 ? -3.711 -2.446 -6.604 1.00 87.19 86 ASP A CA 1
ATOM 698 C C . ASP A 1 86 ? -4.212 -3.836 -6.195 1.00 87.19 86 ASP A C 1
ATOM 700 O O . ASP A 1 86 ? -5.205 -4.341 -6.724 1.00 87.19 86 ASP A O 1
ATOM 704 N N . TRP A 1 87 ? -3.564 -4.455 -5.202 1.00 89.88 87 TRP A N 1
ATOM 705 C CA . TRP A 1 87 ? -3.959 -5.779 -4.731 1.00 89.88 87 TRP A CA 1
ATOM 706 C C . TRP A 1 87 ? -5.357 -5.780 -4.104 1.00 89.88 87 TRP A C 1
ATOM 708 O O . TRP A 1 87 ? -6.185 -6.621 -4.466 1.00 89.88 87 TRP A O 1
ATOM 718 N N . LEU A 1 88 ? -5.651 -4.829 -3.210 1.00 91.06 88 LEU A N 1
ATOM 719 C CA . LEU A 1 88 ? -6.974 -4.686 -2.598 1.00 91.06 88 LEU A CA 1
ATOM 720 C C . LEU A 1 88 ? -8.045 -4.473 -3.670 1.00 91.06 88 LEU A C 1
ATOM 722 O O . LEU A 1 88 ? -9.081 -5.133 -3.634 1.00 91.06 88 LEU A O 1
ATOM 726 N N . TYR A 1 89 ? -7.786 -3.620 -4.659 1.00 88.06 89 TYR A N 1
ATOM 727 C CA . TYR A 1 89 ? -8.700 -3.382 -5.773 1.00 88.06 89 TYR A CA 1
ATOM 728 C C . TYR A 1 89 ? -8.913 -4.639 -6.613 1.00 88.06 89 TYR A C 1
ATOM 730 O O . TYR A 1 89 ? -10.061 -4.985 -6.901 1.00 88.06 89 TYR A O 1
ATOM 738 N N . SER A 1 90 ? -7.847 -5.378 -6.930 1.00 87.50 90 SER A N 1
ATOM 739 C CA . SER A 1 90 ? -7.934 -6.634 -7.681 1.00 87.50 90 SER A CA 1
ATOM 740 C C . SER A 1 90 ? -8.791 -7.679 -6.963 1.00 87.50 90 SER A C 1
ATOM 742 O O . SER A 1 90 ? -9.449 -8.486 -7.614 1.00 87.50 90 SER A O 1
ATOM 744 N N . ARG A 1 91 ? -8.830 -7.662 -5.624 1.00 88.75 91 ARG A N 1
ATOM 745 C CA . ARG A 1 91 ? -9.630 -8.579 -4.796 1.00 88.75 91 ARG A CA 1
ATOM 746 C C . ARG A 1 91 ? -10.960 -7.993 -4.345 1.00 88.75 91 ARG A C 1
ATOM 748 O O . ARG A 1 91 ? -11.642 -8.611 -3.535 1.00 88.75 91 ARG A O 1
ATOM 755 N N . ARG A 1 92 ? -11.338 -6.819 -4.853 1.00 89.88 92 ARG A N 1
ATOM 756 C CA . ARG A 1 92 ? -12.544 -6.099 -4.427 1.00 89.88 92 ARG A CA 1
ATOM 757 C C . ARG A 1 92 ? -12.615 -5.919 -2.904 1.00 89.88 92 ARG A C 1
ATOM 759 O O . ARG A 1 92 ? -13.662 -6.094 -2.298 1.00 89.88 92 ARG A O 1
ATOM 766 N N . GLY A 1 93 ? -11.472 -5.602 -2.303 1.00 89.62 93 GLY A N 1
ATOM 767 C CA . GLY A 1 93 ? -11.304 -5.361 -0.874 1.00 89.62 93 GLY A CA 1
ATOM 768 C C . GLY A 1 93 ? -11.347 -6.612 0.001 1.00 89.62 93 GLY A C 1
ATOM 769 O O . GLY A 1 93 ? -11.241 -6.497 1.221 1.00 89.62 93 GLY A O 1
ATOM 770 N N . PHE A 1 94 ? -11.449 -7.804 -0.592 1.00 91.81 94 PHE A N 1
ATOM 771 C CA . PHE A 1 94 ? -11.394 -9.061 0.140 1.00 91.81 94 PHE A CA 1
ATOM 772 C C . PHE A 1 94 ? -9.957 -9.372 0.582 1.00 91.81 94 PHE A C 1
ATOM 774 O O . PHE A 1 94 ? -9.101 -9.751 -0.224 1.00 91.81 94 PHE A O 1
ATOM 781 N N . ILE A 1 95 ? -9.686 -9.216 1.878 1.00 89.50 95 ILE A N 1
ATOM 782 C CA . ILE A 1 95 ? -8.387 -9.532 2.485 1.00 89.50 95 ILE A CA 1
ATOM 783 C C . ILE A 1 95 ? -8.367 -11.012 2.883 1.00 89.50 95 ILE A C 1
ATOM 785 O O . ILE A 1 95 ? -7.450 -11.747 2.500 1.00 89.50 95 ILE A O 1
ATOM 789 N N . SER A 1 96 ? -9.411 -11.452 3.586 1.00 87.25 96 SER A N 1
ATOM 790 C CA . SER A 1 96 ? -9.649 -12.828 4.031 1.00 87.25 96 SER A CA 1
ATOM 791 C C . SER A 1 96 ? -11.147 -13.074 4.234 1.00 87.25 96 SER A C 1
ATOM 793 O O . SER A 1 96 ? -11.933 -12.129 4.200 1.00 87.25 96 SER A O 1
ATOM 795 N N . ASP A 1 97 ? -11.525 -14.310 4.570 1.00 83.44 97 ASP A N 1
ATOM 796 C CA . ASP A 1 97 ? -12.903 -14.686 4.931 1.00 83.44 97 ASP A CA 1
ATOM 797 C C . ASP A 1 97 ? -13.484 -13.883 6.113 1.00 83.44 97 ASP A C 1
ATOM 799 O O . ASP A 1 97 ? -14.691 -13.889 6.338 1.00 83.44 97 ASP A O 1
ATOM 803 N N . MET A 1 98 ? -12.636 -13.192 6.883 1.00 82.44 98 MET A N 1
ATOM 804 C CA . MET A 1 98 ? -13.037 -12.401 8.051 1.00 82.44 98 MET A CA 1
ATOM 805 C C . MET A 1 98 ? -13.048 -10.894 7.791 1.00 82.44 98 MET A C 1
ATOM 807 O O . MET A 1 98 ? -13.656 -10.148 8.559 1.00 82.44 98 MET A O 1
ATOM 811 N N . VAL A 1 99 ? -12.337 -10.425 6.762 1.00 88.12 99 VAL A N 1
ATOM 812 C CA . VAL A 1 99 ? -12.138 -8.995 6.512 1.00 88.12 99 VAL A CA 1
ATOM 813 C C . VAL A 1 99 ? -12.367 -8.686 5.040 1.00 88.12 99 VAL A C 1
ATOM 815 O O . VAL A 1 99 ? -11.531 -8.965 4.179 1.00 88.12 99 VAL A O 1
ATOM 818 N N . GLU A 1 100 ? -13.487 -8.016 4.791 1.00 93.62 100 GLU A N 1
ATOM 819 C CA . GLU A 1 100 ? -13.821 -7.395 3.516 1.00 93.62 100 GLU A CA 1
ATOM 820 C C . GLU A 1 100 ? -13.927 -5.878 3.704 1.00 93.62 100 GLU A C 1
ATOM 822 O O . GLU A 1 100 ? -14.655 -5.374 4.573 1.00 93.62 100 GLU A O 1
ATOM 827 N N . LEU A 1 101 ? -13.159 -5.151 2.899 1.00 92.88 101 LEU A N 1
ATOM 828 C CA . LEU A 1 101 ? -13.183 -3.700 2.829 1.00 92.88 101 LEU A CA 1
ATOM 829 C C . LEU A 1 101 ? -14.031 -3.259 1.640 1.00 92.88 101 LEU A C 1
ATOM 831 O O . LEU A 1 101 ? -13.903 -3.764 0.529 1.00 92.88 101 LEU A O 1
ATOM 835 N N . SER A 1 102 ? -14.872 -2.257 1.851 1.00 92.69 102 SER A N 1
ATOM 836 C CA . SER A 1 102 ? -15.464 -1.522 0.742 1.00 92.69 102 SER A CA 1
ATOM 837 C C . SER A 1 102 ? -14.380 -0.779 -0.035 1.00 92.69 102 SER A C 1
ATOM 839 O O . SER A 1 102 ? -13.309 -0.463 0.483 1.00 92.69 102 SER A O 1
ATOM 841 N N . ARG A 1 103 ? -14.690 -0.411 -1.276 1.00 90.31 103 ARG A N 1
ATOM 842 C CA . ARG A 1 103 ? -13.787 0.383 -2.110 1.00 90.31 103 ARG A CA 1
ATOM 843 C C . ARG A 1 103 ? -13.278 1.653 -1.412 1.00 90.31 103 ARG A C 1
ATOM 845 O O . ARG A 1 103 ? -12.080 1.910 -1.421 1.00 90.31 103 ARG A O 1
ATOM 852 N N . SER A 1 104 ? -14.167 2.401 -0.755 1.00 90.75 104 SER A N 1
ATOM 853 C CA . SER A 1 104 ? -13.784 3.603 -0.002 1.00 90.75 104 SER A CA 1
ATOM 854 C C . SER A 1 104 ? -12.850 3.296 1.169 1.00 90.75 104 SER A C 1
ATOM 856 O O . SER A 1 104 ? -11.973 4.093 1.481 1.00 90.75 104 SER A O 1
ATOM 858 N N . GLU A 1 105 ? -13.015 2.136 1.808 1.00 93.62 105 GLU A N 1
ATOM 859 C CA . GLU A 1 105 ? -12.130 1.698 2.891 1.00 93.62 105 GLU A CA 1
ATOM 860 C C . GLU A 1 105 ? -10.757 1.265 2.345 1.00 93.62 105 GLU A C 1
ATOM 862 O O . GLU A 1 105 ? -9.745 1.489 3.003 1.00 93.62 105 GLU A O 1
ATOM 867 N N . CYS A 1 106 ? -10.676 0.724 1.124 1.00 93.56 106 CYS A N 1
ATOM 868 C CA . CYS A 1 106 ? -9.394 0.509 0.443 1.00 93.56 106 CYS A CA 1
ATOM 869 C C . CYS A 1 106 ? -8.671 1.836 0.150 1.00 93.56 106 CYS A C 1
ATOM 871 O O . CYS A 1 106 ? -7.463 1.936 0.366 1.00 93.56 106 CYS A O 1
ATOM 873 N N . ASP A 1 107 ? -9.403 2.867 -0.281 1.00 91.75 107 ASP A N 1
ATOM 874 C CA . ASP A 1 107 ? -8.856 4.212 -0.515 1.00 91.75 107 ASP A CA 1
ATOM 875 C C . ASP A 1 107 ? -8.404 4.879 0.800 1.00 91.75 107 ASP A C 1
ATOM 877 O O . ASP A 1 107 ? -7.391 5.585 0.850 1.00 91.75 107 ASP A O 1
ATOM 881 N N . ASP A 1 108 ? -9.120 4.631 1.903 1.00 94.38 108 ASP A N 1
ATOM 882 C CA . ASP A 1 108 ? -8.693 5.026 3.249 1.00 94.38 108 ASP A CA 1
ATOM 883 C C . ASP A 1 108 ? -7.386 4.327 3.666 1.00 94.38 108 ASP A C 1
ATOM 885 O O . ASP A 1 108 ? -6.484 4.981 4.202 1.00 94.38 108 ASP A O 1
ATOM 889 N N . VAL A 1 109 ? -7.252 3.019 3.402 1.00 95.31 109 VAL A N 1
ATOM 890 C CA . VAL A 1 109 ? -6.016 2.258 3.663 1.00 95.31 109 VAL A CA 1
ATOM 891 C C . VAL A 1 109 ? -4.856 2.836 2.857 1.00 95.31 109 VAL A C 1
ATOM 893 O O . VAL A 1 109 ? -3.803 3.125 3.426 1.00 95.31 109 VAL A O 1
ATOM 896 N N . PHE A 1 110 ? -5.059 3.095 1.567 1.00 94.19 110 PHE A N 1
ATOM 897 C CA . PHE A 1 110 ? -4.062 3.715 0.698 1.00 94.19 110 PHE A CA 1
ATOM 898 C C . PHE A 1 110 ? -3.573 5.065 1.238 1.00 94.19 110 PHE A C 1
ATOM 900 O O . PHE A 1 110 ? -2.374 5.261 1.465 1.00 94.19 110 PHE A O 1
ATOM 907 N N . ARG A 1 111 ? -4.501 5.985 1.534 1.00 94.06 111 ARG A N 1
ATOM 908 C CA . ARG A 1 111 ? -4.175 7.286 2.140 1.00 94.06 111 ARG A CA 1
ATOM 909 C C . ARG A 1 111 ? -3.491 7.125 3.493 1.00 94.06 111 ARG A C 1
ATOM 911 O O . ARG A 1 111 ? -2.606 7.908 3.831 1.00 94.06 111 ARG A O 1
ATOM 918 N N . GLY A 1 112 ? -3.889 6.127 4.273 1.00 95.44 112 GLY A N 1
ATOM 919 C CA . GLY A 1 112 ? -3.276 5.784 5.547 1.00 95.44 112 GLY A CA 1
ATOM 920 C C . GLY A 1 112 ? -1.803 5.405 5.413 1.00 95.44 112 GLY A C 1
ATOM 921 O O . GLY A 1 112 ? -0.972 6.023 6.074 1.00 95.44 112 GLY A O 1
ATOM 922 N N . ILE A 1 113 ? -1.473 4.478 4.512 1.00 96.38 113 ILE A N 1
ATOM 923 C CA . ILE A 1 113 ? -0.090 4.036 4.268 1.00 96.38 113 ILE A CA 1
ATOM 924 C C . ILE A 1 113 ? 0.763 5.190 3.733 1.00 96.38 113 ILE A C 1
ATOM 926 O O . ILE A 1 113 ? 1.889 5.379 4.183 1.00 96.38 113 ILE A O 1
ATOM 930 N N . LEU A 1 114 ? 0.228 6.021 2.830 1.00 94.25 114 LEU A N 1
ATOM 931 C CA . LEU A 1 114 ? 0.942 7.208 2.347 1.00 94.25 114 LEU A CA 1
ATOM 932 C C . LEU A 1 114 ? 1.317 8.165 3.485 1.00 94.25 114 LEU A C 1
ATOM 934 O O . LEU A 1 114 ? 2.419 8.713 3.489 1.00 94.25 114 LEU A O 1
ATOM 938 N N . ARG A 1 115 ? 0.424 8.366 4.460 1.00 94.94 115 ARG A N 1
ATOM 939 C CA . ARG A 1 115 ? 0.718 9.208 5.630 1.00 94.94 115 ARG A CA 1
ATOM 940 C C . ARG A 1 115 ? 1.819 8.611 6.498 1.00 94.94 115 ARG A C 1
ATOM 942 O O . ARG A 1 115 ? 2.706 9.354 6.904 1.00 94.94 115 ARG A O 1
ATOM 949 N N . GLU A 1 116 ? 1.800 7.298 6.714 1.00 96.31 116 GLU A N 1
ATOM 950 C CA . GLU A 1 116 ? 2.882 6.582 7.409 1.00 96.31 116 GLU A CA 1
ATOM 951 C C . GLU A 1 116 ? 4.210 6.670 6.641 1.00 96.31 116 GLU A C 1
ATOM 953 O O . GLU A 1 116 ? 5.276 6.763 7.239 1.00 96.31 116 GLU A O 1
ATOM 958 N N . ALA A 1 117 ? 4.155 6.756 5.310 1.00 93.88 117 ALA A N 1
ATOM 959 C CA . ALA A 1 117 ? 5.308 7.032 4.457 1.00 93.88 117 ALA A CA 1
ATOM 960 C C . ALA A 1 117 ? 5.764 8.511 4.479 1.00 93.88 117 ALA A C 1
ATOM 962 O O . ALA A 1 117 ? 6.640 8.890 3.703 1.00 93.88 117 ALA A O 1
ATOM 963 N N . GLY A 1 118 ? 5.175 9.370 5.319 1.00 93.50 118 GLY A N 1
ATOM 964 C CA . GLY A 1 118 ? 5.532 10.788 5.447 1.00 93.50 118 GLY A CA 1
ATOM 965 C C . GLY A 1 118 ? 4.848 11.725 4.444 1.00 93.50 118 GLY A C 1
ATOM 966 O O . GLY A 1 118 ? 5.176 12.912 4.377 1.00 93.50 118 GLY A O 1
ATOM 967 N N . VAL A 1 119 ? 3.882 11.241 3.658 1.00 90.75 119 VAL A N 1
ATOM 968 C CA . VAL A 1 119 ? 3.100 12.087 2.744 1.00 90.75 119 VAL A CA 1
ATOM 969 C C . VAL A 1 119 ? 2.067 12.890 3.538 1.00 90.75 119 VAL A C 1
ATOM 971 O O . VAL A 1 119 ? 1.279 12.347 4.311 1.00 90.75 119 VAL A O 1
ATOM 974 N N . SER A 1 120 ? 2.024 14.208 3.329 1.00 89.06 120 SER A N 1
ATOM 975 C CA . SER A 1 120 ? 1.055 15.068 4.018 1.00 89.06 120 SER A CA 1
ATOM 976 C C . SER A 1 120 ? -0.393 14.683 3.686 1.00 89.06 120 SER A C 1
ATOM 978 O O . SER A 1 120 ? -0.691 14.226 2.583 1.00 89.06 120 SER A O 1
ATOM 980 N N . ARG A 1 121 ? -1.331 14.927 4.615 1.00 87.88 121 ARG A N 1
ATOM 981 C CA . ARG A 1 121 ? -2.765 14.613 4.426 1.00 87.88 121 ARG A CA 1
ATOM 982 C C . ARG A 1 121 ? -3.335 15.198 3.135 1.00 87.88 121 ARG A C 1
ATOM 984 O O . ARG A 1 121 ? -4.060 14.511 2.424 1.00 87.88 121 ARG A O 1
ATOM 991 N N . PHE A 1 122 ? -2.983 16.449 2.834 1.00 82.38 122 PHE A N 1
ATOM 992 C CA . PHE A 1 122 ? -3.414 17.117 1.610 1.00 82.38 122 PHE A CA 1
ATOM 993 C C . PHE A 1 122 ? -2.875 16.399 0.369 1.00 82.38 122 PHE A C 1
ATOM 995 O O . PHE A 1 122 ? -3.640 16.070 -0.532 1.00 82.38 122 PHE A O 1
ATOM 1002 N N . LYS A 1 123 ? -1.574 16.083 0.350 1.00 83.50 123 LYS A N 1
ATOM 1003 C CA . LYS A 1 123 ? -0.945 15.393 -0.778 1.00 83.50 123 LYS A CA 1
ATOM 1004 C C . LYS A 1 123 ? -1.498 13.976 -0.959 1.00 83.50 123 LYS A C 1
ATOM 1006 O O . LYS A 1 123 ? -1.761 13.590 -2.090 1.00 83.50 123 LYS A O 1
ATOM 1011 N N . ALA A 1 124 ? -1.753 13.247 0.127 1.00 82.06 124 ALA A N 1
ATOM 1012 C CA . ALA A 1 124 ? -2.389 11.932 0.081 1.00 82.06 124 ALA A CA 1
ATOM 1013 C C . ALA A 1 124 ? -3.820 12.003 -0.483 1.00 82.06 124 ALA A C 1
ATOM 1015 O O . ALA A 1 124 ? -4.192 11.167 -1.298 1.00 82.06 124 ALA A O 1
ATOM 1016 N N . GLY A 1 125 ? -4.601 13.026 -0.116 1.00 78.94 125 GLY A N 1
ATOM 1017 C CA . GLY A 1 125 ? -5.933 13.253 -0.688 1.00 78.94 125 GLY A CA 1
ATOM 1018 C C . GLY A 1 125 ? -5.900 13.604 -2.179 1.00 78.94 125 GLY A C 1
ATOM 1019 O O . GLY A 1 125 ? -6.706 13.093 -2.948 1.00 78.94 125 GLY A O 1
ATOM 1020 N N . VAL A 1 126 ? -4.936 14.424 -2.611 1.00 79.06 126 VAL A N 1
ATOM 1021 C CA . VAL A 1 126 ? -4.732 14.727 -4.040 1.00 79.06 126 VAL A CA 1
ATOM 1022 C C . VAL A 1 126 ? -4.303 13.479 -4.813 1.00 79.06 126 VAL A C 1
ATOM 1024 O O . VAL A 1 126 ? -4.759 13.274 -5.934 1.00 79.06 126 VAL A O 1
ATOM 1027 N N . MET A 1 127 ? -3.449 12.638 -4.224 1.00 80.12 127 MET A N 1
ATOM 1028 C CA . MET A 1 127 ? -3.036 11.367 -4.822 1.00 80.12 127 MET A CA 1
ATOM 1029 C C . MET A 1 127 ? -4.214 10.409 -4.989 1.00 80.12 127 MET A C 1
ATOM 1031 O O . MET A 1 127 ? -4.390 9.873 -6.075 1.00 80.12 127 MET A O 1
ATOM 1035 N N . ASP A 1 128 ? -5.035 10.248 -3.956 1.00 78.12 128 ASP A N 1
ATOM 1036 C CA . ASP A 1 128 ? -6.250 9.431 -3.999 1.00 78.12 128 ASP A CA 1
ATOM 1037 C C . ASP A 1 128 ? -7.234 9.928 -5.065 1.00 78.12 128 ASP A C 1
ATOM 1039 O O . ASP A 1 128 ? -7.700 9.153 -5.889 1.00 78.12 128 ASP A O 1
ATOM 1043 N N . LEU A 1 129 ? -7.460 11.242 -5.152 1.00 78.12 129 LEU A N 1
ATOM 1044 C CA . LEU A 1 129 ? -8.293 11.819 -6.207 1.00 78.12 129 LEU A CA 1
ATOM 1045 C C . LEU A 1 129 ? -7.705 11.566 -7.606 1.00 78.12 129 LEU A C 1
ATOM 1047 O O . LEU A 1 129 ? -8.439 11.239 -8.534 1.00 78.12 129 LEU A O 1
ATOM 1051 N N . ALA A 1 130 ? -6.388 11.715 -7.776 1.00 73.69 130 ALA A N 1
ATOM 1052 C CA . ALA A 1 130 ? -5.722 11.509 -9.060 1.00 73.69 130 ALA A CA 1
ATOM 1053 C C . ALA A 1 130 ? -5.788 10.041 -9.514 1.00 73.69 130 ALA A C 1
ATOM 1055 O O . ALA A 1 130 ? -6.089 9.777 -10.679 1.00 73.69 130 ALA A O 1
ATOM 1056 N N . VAL A 1 131 ? -5.563 9.101 -8.592 1.00 70.25 131 VAL A N 1
ATOM 1057 C CA . VAL A 1 131 ? -5.724 7.659 -8.825 1.00 70.25 131 VAL A CA 1
ATOM 1058 C C . VAL A 1 131 ? -7.202 7.337 -9.065 1.00 70.25 131 VAL A C 1
ATOM 1060 O O . VAL A 1 131 ? -7.537 6.674 -10.036 1.00 70.25 131 VAL A O 1
ATOM 1063 N N . GLY A 1 132 ? -8.121 7.881 -8.271 1.00 67.69 132 GLY A N 1
ATOM 1064 C CA . GLY A 1 132 ? -9.562 7.666 -8.392 1.00 67.69 132 GLY A CA 1
ATOM 1065 C C . GLY A 1 132 ? -10.173 8.192 -9.698 1.00 67.69 132 GLY A C 1
ATOM 1066 O O . GLY A 1 132 ? -11.085 7.578 -10.247 1.00 67.69 132 GLY A O 1
ATOM 1067 N N . LEU A 1 133 ? -9.663 9.297 -10.244 1.00 66.88 133 LEU A N 1
ATOM 1068 C CA . LEU A 1 133 ? -10.131 9.854 -11.518 1.00 66.88 133 LEU A CA 1
ATOM 1069 C C . LEU A 1 133 ? -9.546 9.133 -12.739 1.00 66.88 133 LEU A C 1
ATOM 1071 O O . LEU A 1 133 ? -10.213 9.065 -13.769 1.00 66.88 133 LEU A O 1
ATOM 1075 N N . PHE A 1 134 ? -8.319 8.610 -12.643 1.00 63.50 134 PHE A N 1
ATOM 1076 C CA . PHE A 1 134 ? -7.606 8.028 -13.788 1.00 63.50 134 PHE A CA 1
ATOM 1077 C C . PHE A 1 134 ? -7.633 6.492 -13.806 1.00 63.50 134 PHE A C 1
ATOM 1079 O O . PHE A 1 134 ? -7.815 5.891 -14.859 1.00 63.50 134 PHE A O 1
ATOM 1086 N N . ALA A 1 135 ? -7.528 5.870 -12.633 1.00 55.53 135 ALA A N 1
ATOM 1087 C CA . ALA A 1 135 ? -7.601 4.429 -12.394 1.00 55.53 135 ALA A CA 1
ATOM 1088 C C . ALA A 1 135 ? -8.868 4.006 -11.615 1.00 55.53 135 ALA A C 1
ATOM 1090 O O . ALA A 1 135 ? -9.103 2.824 -11.405 1.00 55.53 135 ALA A O 1
ATOM 1091 N N . GLY A 1 136 ? -9.727 4.937 -11.181 1.00 46.12 136 GLY A N 1
ATOM 1092 C CA . GLY A 1 136 ? -10.897 4.641 -10.338 1.00 46.12 136 GLY A CA 1
ATOM 1093 C C . GLY A 1 136 ? -12.251 4.617 -11.056 1.00 46.12 136 GLY A C 1
ATOM 1094 O O . GLY A 1 136 ? -13.303 4.714 -10.414 1.00 46.12 136 GLY A O 1
ATOM 1095 N N . GLY A 1 137 ? -12.284 4.425 -12.374 1.00 53.59 137 GLY A N 1
ATOM 1096 C CA . GLY A 1 137 ? -13.510 3.920 -12.996 1.00 53.59 137 GLY A CA 1
ATOM 1097 C C . GLY A 1 137 ? -13.896 2.564 -12.382 1.00 53.59 137 GLY A C 1
ATOM 1098 O O . GLY A 1 137 ? -13.031 1.807 -11.948 1.00 53.59 137 GLY A O 1
ATOM 1099 N N . SER A 1 138 ? -15.182 2.194 -12.397 1.00 54.84 138 SER A N 1
ATOM 1100 C CA . SER A 1 138 ? -15.652 0.839 -12.024 1.00 54.84 138 SER A CA 1
ATOM 1101 C C . SER A 1 138 ? -14.938 -0.302 -12.771 1.00 54.84 138 SER A C 1
ATOM 1103 O O . SER A 1 138 ? -15.045 -1.458 -12.375 1.00 54.84 138 SER A O 1
ATOM 1105 N N . LYS A 1 139 ? -14.193 0.032 -13.830 1.00 59.91 139 LYS A N 1
ATOM 1106 C CA . LYS A 1 139 ? -13.394 -0.868 -14.659 1.00 59.91 139 LYS A CA 1
ATOM 1107 C C . LYS A 1 139 ? -12.217 -1.529 -13.934 1.00 59.91 139 LYS A C 1
ATOM 1109 O O . LYS A 1 139 ? -11.881 -2.639 -14.316 1.00 59.91 139 LYS A O 1
ATOM 1114 N N . HIS A 1 140 ? -11.634 -0.905 -12.906 1.00 68.19 140 HIS A N 1
ATOM 1115 C CA . HIS A 1 140 ? -10.455 -1.459 -12.214 1.00 68.19 140 HIS A CA 1
ATOM 1116 C C . HIS A 1 140 ? -10.788 -2.202 -10.911 1.00 68.19 140 HIS A C 1
ATOM 1118 O O . HIS A 1 140 ? -9.943 -2.870 -10.323 1.00 68.19 140 HIS A O 1
ATOM 1124 N N . TRP A 1 141 ? -12.043 -2.133 -10.455 1.00 78.38 141 TRP A N 1
ATOM 1125 C CA . TRP A 1 141 ? -12.493 -2.862 -9.271 1.00 78.38 141 TRP A CA 1
ATOM 1126 C C . TRP A 1 141 ? -12.684 -4.355 -9.580 1.00 78.38 141 TRP A C 1
ATOM 1128 O O . TRP A 1 141 ? -13.692 -4.788 -10.152 1.00 78.38 141 TRP A O 1
ATOM 1138 N N . GLY A 1 142 ? -11.718 -5.167 -9.163 1.00 76.12 142 GLY A N 1
ATOM 1139 C CA . GLY A 1 142 ? -11.612 -6.583 -9.508 1.00 76.12 142 GLY A CA 1
ATOM 1140 C C . GLY A 1 142 ? -10.785 -6.869 -10.764 1.00 76.12 142 GLY A C 1
ATOM 1141 O O . GLY A 1 142 ? -10.800 -8.012 -11.221 1.00 76.12 142 GLY A O 1
ATOM 1142 N N . ASP A 1 143 ? -10.095 -5.867 -11.317 1.00 77.31 143 ASP A N 1
ATOM 1143 C CA . ASP A 1 143 ? -9.146 -6.046 -12.419 1.00 77.31 143 ASP A CA 1
ATOM 1144 C C . ASP A 1 143 ? -7.816 -6.604 -11.887 1.00 77.31 143 ASP A C 1
ATOM 1146 O O . ASP A 1 143 ? -7.307 -6.157 -10.862 1.00 77.31 143 ASP A O 1
ATOM 1150 N N . ASP A 1 144 ? -7.283 -7.613 -12.570 1.00 76.94 144 ASP A N 1
ATOM 1151 C CA . ASP A 1 144 ? -6.008 -8.273 -12.264 1.00 76.94 144 ASP A CA 1
ATOM 1152 C C . ASP A 1 144 ? -5.197 -8.471 -13.554 1.00 76.94 144 ASP A C 1
ATOM 1154 O O . ASP A 1 144 ? -4.595 -9.514 -13.796 1.00 76.94 144 ASP A O 1
ATOM 1158 N N . SER A 1 145 ? -5.216 -7.472 -14.438 1.00 69.75 145 SER A N 1
ATOM 1159 C CA . SER A 1 145 ? -4.512 -7.497 -15.727 1.00 69.75 145 SER A CA 1
ATOM 1160 C C . SER A 1 145 ? -3.002 -7.767 -15.626 1.00 69.75 145 SER A C 1
ATOM 1162 O O . SER A 1 145 ? -2.406 -8.236 -16.595 1.00 69.75 145 SER A O 1
ATOM 1164 N N . LEU A 1 146 ? -2.390 -7.534 -14.460 1.00 66.75 146 LEU A N 1
ATOM 1165 C CA . LEU A 1 146 ? -0.982 -7.832 -14.176 1.00 66.75 146 LEU A CA 1
ATOM 1166 C C . LEU A 1 146 ? -0.749 -9.209 -13.516 1.00 66.75 146 LEU A C 1
ATOM 1168 O O . LEU A 1 146 ? 0.402 -9.605 -13.330 1.00 66.75 146 LEU A O 1
ATOM 1172 N N . GLY A 1 147 ? -1.806 -9.966 -13.192 1.00 69.69 147 GLY A N 1
ATOM 1173 C CA . GLY A 1 147 ? -1.707 -11.284 -12.546 1.00 69.69 147 GLY A CA 1
ATOM 1174 C C . GLY A 1 147 ? -1.076 -11.230 -11.151 1.00 69.69 147 GLY A C 1
ATOM 1175 O O . GLY A 1 147 ? -0.389 -12.163 -10.719 1.00 69.69 147 GLY A O 1
ATOM 1176 N N . SER A 1 148 ? -1.250 -10.104 -10.466 1.00 70.75 148 SER A N 1
ATOM 1177 C CA . SER A 1 148 ? -0.606 -9.777 -9.196 1.00 70.75 148 SER A CA 1
ATOM 1178 C C . SER A 1 148 ? -1.350 -10.385 -8.009 1.00 70.75 148 SER A C 1
ATOM 1180 O O . SER A 1 148 ? -0.756 -10.564 -6.940 1.00 70.75 148 SER A O 1
ATOM 1182 N N . ARG A 1 149 ? -2.630 -10.741 -8.187 1.00 77.88 149 ARG A N 1
ATOM 1183 C CA . ARG A 1 149 ? -3.522 -11.236 -7.129 1.00 77.88 149 ARG A CA 1
ATOM 1184 C C . ARG A 1 149 ? -2.942 -12.410 -6.343 1.00 77.88 149 ARG A C 1
ATOM 1186 O O . ARG A 1 149 ? -2.911 -12.352 -5.118 1.00 77.88 149 ARG A O 1
ATOM 1193 N N . ASP A 1 150 ? -2.429 -13.435 -7.024 1.00 83.38 150 ASP A N 1
ATOM 1194 C CA . ASP A 1 150 ? -1.919 -14.666 -6.384 1.00 83.38 150 ASP A CA 1
ATOM 1195 C C . ASP A 1 150 ? -0.477 -14.530 -5.852 1.00 83.38 150 ASP A C 1
ATOM 1197 O O . ASP A 1 150 ? 0.066 -15.415 -5.166 1.00 83.38 150 ASP A O 1
ATOM 1201 N N . LYS A 1 151 ? 0.171 -13.406 -6.178 1.00 86.31 151 LYS A N 1
ATOM 1202 C CA . LYS A 1 151 ? 1.518 -13.047 -5.723 1.00 86.31 151 LYS A CA 1
ATOM 1203 C C . LYS A 1 151 ? 1.510 -12.264 -4.419 1.00 86.31 151 LYS A C 1
ATOM 1205 O O . LYS A 1 151 ? 2.586 -12.035 -3.876 1.00 86.31 151 LYS A O 1
ATOM 1210 N N . VAL A 1 152 ? 0.340 -11.926 -3.889 1.00 88.19 152 VAL A N 1
ATOM 1211 C CA . VAL A 1 152 ? 0.202 -11.331 -2.562 1.00 88.19 152 VAL A CA 1
ATOM 1212 C C . VAL A 1 152 ? -0.826 -12.125 -1.774 1.00 88.19 152 VAL A C 1
ATOM 1214 O O . VAL A 1 152 ? -1.923 -12.404 -2.255 1.00 88.19 152 VAL A O 1
ATOM 1217 N N . VAL A 1 153 ? -0.465 -12.518 -0.559 1.00 89.94 153 VAL A N 1
ATOM 1218 C CA . VAL A 1 153 ? -1.354 -13.259 0.338 1.00 89.94 153 VAL A CA 1
ATOM 1219 C C . VAL A 1 153 ? -1.479 -12.519 1.654 1.00 89.94 153 VAL A C 1
ATOM 1221 O O . VAL A 1 153 ? -0.505 -11.959 2.147 1.00 89.94 153 VAL A O 1
ATOM 1224 N N . CYS A 1 154 ? -2.673 -12.533 2.239 1.00 90.31 154 CYS A N 1
ATOM 1225 C CA . CYS A 1 154 ? -2.797 -12.170 3.639 1.00 90.31 154 CYS A CA 1
ATOM 1226 C C . CYS A 1 154 ? -2.266 -13.345 4.469 1.00 90.31 154 CYS A C 1
ATOM 1228 O O . CYS A 1 154 ? -2.897 -14.399 4.503 1.00 90.31 154 CYS A O 1
ATOM 1230 N N . SER A 1 155 ? -1.076 -13.199 5.052 1.00 87.06 155 SER A N 1
ATOM 1231 C CA . SER A 1 155 ? -0.413 -14.267 5.814 1.00 87.06 155 SER A CA 1
ATOM 1232 C C . SER A 1 155 ? -0.860 -14.311 7.268 1.00 87.06 155 SER A C 1
ATOM 1234 O O . SER A 1 155 ? -0.746 -15.355 7.906 1.00 87.06 155 SER A O 1
ATOM 1236 N N . LYS A 1 156 ? -1.355 -13.189 7.801 1.00 87.81 156 LYS A N 1
ATOM 1237 C CA . LYS A 1 156 ? -1.780 -13.091 9.195 1.00 87.81 156 LYS A CA 1
ATOM 1238 C C . LYS A 1 156 ? -2.847 -12.020 9.389 1.00 87.81 156 LYS A C 1
ATOM 1240 O O . LYS A 1 156 ? -2.726 -10.921 8.847 1.00 87.81 156 LYS A O 1
ATOM 1245 N N . ILE A 1 157 ? -3.848 -12.323 10.217 1.00 88.31 157 ILE A N 1
ATOM 1246 C CA . ILE A 1 157 ? -4.783 -11.340 10.776 1.00 88.31 157 ILE A CA 1
ATOM 1247 C C . ILE A 1 157 ? -4.887 -11.566 12.279 1.00 88.31 157 ILE A C 1
ATOM 1249 O O . ILE A 1 157 ? -5.097 -12.692 12.725 1.00 88.31 157 ILE A O 1
ATOM 1253 N N . ILE A 1 158 ? -4.743 -10.494 13.055 1.00 87.38 158 ILE A N 1
ATOM 1254 C CA . ILE A 1 158 ? -4.834 -10.530 14.516 1.00 87.38 158 ILE A CA 1
ATOM 1255 C C . ILE A 1 158 ? -5.843 -9.482 14.955 1.00 87.38 158 ILE A C 1
ATOM 1257 O O . ILE A 1 158 ? -5.644 -8.299 14.694 1.00 87.38 158 ILE A O 1
ATOM 1261 N N . PHE A 1 159 ? -6.895 -9.890 15.654 1.00 84.44 159 PHE A N 1
ATOM 1262 C CA . PHE A 1 159 ? -7.812 -8.950 16.296 1.00 84.44 159 PHE A CA 1
ATOM 1263 C C . PHE A 1 159 ? -7.294 -8.615 17.697 1.00 84.44 159 PHE A C 1
ATOM 1265 O O . PHE A 1 159 ? -6.924 -9.521 18.447 1.00 84.44 159 PHE A O 1
ATOM 1272 N N . ALA A 1 160 ? -7.267 -7.326 18.055 1.00 75.88 160 ALA A N 1
ATOM 1273 C CA . ALA A 1 160 ? -6.785 -6.859 19.363 1.00 75.88 160 ALA A CA 1
ATOM 1274 C C . ALA A 1 160 ? -7.550 -7.494 20.545 1.00 75.88 160 ALA A C 1
ATOM 1276 O O . ALA A 1 160 ? -7.030 -7.593 21.652 1.00 75.88 160 ALA A O 1
ATOM 1277 N N . ASP A 1 161 ? -8.755 -7.989 20.276 1.00 69.38 161 ASP A N 1
ATOM 1278 C CA . ASP A 1 161 ? -9.674 -8.658 21.189 1.00 69.38 161 ASP A CA 1
ATOM 1279 C C . ASP A 1 161 ? -9.230 -10.100 21.560 1.00 69.38 161 ASP A C 1
ATOM 1281 O O . ASP A 1 161 ? -9.937 -10.792 22.291 1.00 69.38 161 ASP A O 1
ATOM 1285 N N . GLY A 1 162 ? -8.073 -10.575 21.074 1.00 53.78 162 GLY A N 1
ATOM 1286 C CA . GLY A 1 162 ? -7.461 -11.855 21.472 1.00 53.78 162 GLY A CA 1
ATOM 1287 C C . GLY A 1 162 ? -7.799 -13.063 20.589 1.00 53.78 162 GLY A C 1
ATOM 1288 O O . GLY A 1 162 ? -7.491 -14.196 20.955 1.00 53.78 162 GLY A O 1
ATOM 1289 N N . GLY A 1 163 ? -8.414 -12.853 19.424 1.00 48.53 163 GLY A N 1
ATOM 1290 C CA . GLY A 1 163 ? -8.681 -13.914 18.452 1.00 48.53 163 GLY A CA 1
ATOM 1291 C C . GLY A 1 163 ? -7.592 -14.009 17.384 1.00 48.53 163 GLY A C 1
ATOM 1292 O O . GLY A 1 163 ? -7.751 -13.431 16.312 1.00 48.53 163 GLY A O 1
ATOM 1293 N N . GLU A 1 164 ? -6.501 -14.734 17.644 1.00 42.94 164 GLU A N 1
ATOM 1294 C CA . GLU A 1 164 ? -5.665 -15.279 16.563 1.00 42.94 164 GLU A CA 1
ATOM 1295 C C . GLU A 1 164 ? -6.323 -16.560 16.030 1.00 42.94 164 GLU A C 1
ATOM 1297 O O . GLU A 1 164 ? -6.657 -17.464 16.799 1.00 42.94 164 GLU A O 1
ATOM 1302 N N . LYS A 1 165 ? -6.485 -16.671 14.710 1.00 51.22 165 LYS A N 1
ATOM 1303 C CA . LYS A 1 165 ? -6.644 -17.965 14.039 1.00 51.22 165 LYS A CA 1
ATOM 1304 C C . LYS A 1 165 ? -5.680 -18.022 12.860 1.00 51.22 165 LYS A C 1
ATOM 1306 O O . LYS A 1 165 ? -5.677 -17.112 12.033 1.00 51.22 165 LYS A O 1
ATOM 1311 N N . ALA A 1 166 ? -4.842 -19.056 12.886 1.00 41.16 166 ALA A N 1
ATOM 1312 C CA . ALA A 1 166 ? -3.912 -19.435 11.828 1.00 41.16 166 ALA A CA 1
ATOM 1313 C C . ALA A 1 166 ? -4.650 -20.049 10.634 1.00 41.16 166 ALA A C 1
ATOM 1315 O O . ALA A 1 166 ? -5.706 -20.686 10.872 1.00 41.16 166 ALA A O 1
#

Foldseek 3Di:
DAKAWPAKDKDDDFDWDQDPVRKIFTQAKMWIWTWMDDPNWTKIWIKIQGGGQIDQFQPFDPVCCVPQPSDDPVQVLLRVLRVQLLLCQLVCQDQDPVGRDHNNNSLNSSLNSVVNSVHDNVSSVVSSVRCCVRVVDPVSRNDDVVVNNVSMHGPFMGIPVGDGDD

Secondary structure (DSSP, 8-state):
--EEEEEEEEEE---EEE-TTS-EEESS-EEEEEEEEETTEEEEEEEEE-TT-EE------GGGGGTS-S--TT-HHHHHHHHHHHHHHHTTTEEETTEE--HHHHHHHHHHHHHHTT--HHHHHHHHHHHHHHT-STTSTT--TT--GGGEEEEEEEETTS-B--

pLDDT: mean 85.21, std 12.0, range [41.16, 97.31]